Protein AF-A0A533V7C0-F1 (afdb_monomer)

Foldseek 3Di:
DAFDKKKKFFAFPVRDGDFIWIWHTDGDDDVPDDDDIDIDGDPVCRVRGDFIQIDDDDPPDDFDWADPPPPDIWGKDKDASWDKAPFHADPVQQKTKIKTAHRNQAWAKIKMKTFDPAPPQDKWKDKQNHTDPDWPFDDDNTMTITIDTDGHGMIMMMMHRRVVDD

Sequence (166 aa):
MHNISVYASVHNKNGTQIDSIKSNIIPILMPGEVKPFSARPDYAVLKDANYFSCAGFDPNAPPNTLDLGNGKFLTYGLESVAKISNFSYDKSTDSISFIADHYNPLGGIVTFRIPQLNNNQNITIYLDNLGLKDQQITKNGKTIVTNIFIPPNEHTVRISGILNRS

pLDDT: mean 85.62, std 10.67, range [40.22, 97.25]

Radius of gyration: 18.22 Å; Cα contacts (8 Å, |Δi|>4): 351; chains: 1; bounding box: 45×31×50 Å

Secondary structure (DSSP, 8-state):
-EEE--EEEEE-TTS-EEEEEEPPPEEE--TT----------TTTTTT--EEEEE---TTPPPEEEE-STT-EEEEEEE-SEEEEEEEEETTTTEEEEEEEESSTT-EEEEEEEE--STT---EEEETTEEPS----EE-SSEEEEEEEE-SSEEEEEEE-SS---

Mean predicted aligned error: 10.75 Å

Solvent-accessible surface area (backbone atoms only — not comparable to full-atom values): 9838 Å² total; per-residue (Å²): 92,64,65,42,65,54,37,30,40,30,15,27,86,86,64,49,76,77,50,77,31,60,30,58,73,41,64,68,47,59,93,93,61,86,77,91,79,54,65,65,73,60,80,91,49,52,88,52,56,64,48,66,44,74,53,92,83,66,97,80,60,75,78,46,71,43,80,68,55,96,92,39,68,44,61,43,46,80,51,58,64,44,53,73,42,80,74,45,72,42,79,92,68,35,23,40,34,30,36,40,30,30,61,42,81,82,22,44,59,39,38,40,35,36,67,37,89,53,92,82,62,58,70,50,44,22,54,73,83,42,74,60,90,86,60,64,64,45,74,77,80,54,39,37,37,35,51,43,79,39,55,54,54,79,44,43,38,38,36,29,37,70,79,59,78,130

Structure (mmCIF, N/CA/C/O backbone):
data_AF-A0A533V7C0-F1
#
_entry.id   AF-A0A533V7C0-F1
#
loop_
_atom_site.group_PDB
_atom_site.id
_atom_site.type_symbol
_atom_site.label_atom_id
_atom_site.label_alt_id
_atom_site.label_comp_id
_atom_site.label_asym_id
_atom_site.label_entity_id
_atom_site.label_seq_id
_atom_site.pdbx_PDB_ins_code
_atom_site.Cartn_x
_atom_site.Cartn_y
_atom_site.Cartn_z
_atom_site.occupancy
_atom_site.B_iso_or_equiv
_atom_site.auth_seq_id
_atom_site.auth_comp_id
_atom_site.auth_asym_id
_atom_site.auth_atom_id
_atom_site.pdbx_PDB_model_num
ATOM 1 N N . MET A 1 1 ? -12.676 8.165 -19.358 1.00 72.94 1 MET A N 1
ATOM 2 C CA . MET A 1 1 ? -11.527 9.096 -19.244 1.00 72.94 1 MET A CA 1
ATOM 3 C C . MET A 1 1 ? -10.936 9.324 -20.632 1.00 72.94 1 MET A C 1
ATOM 5 O O . MET A 1 1 ? -11.045 8.421 -21.455 1.00 72.94 1 MET A O 1
ATOM 9 N N . HIS A 1 2 ? -10.361 10.499 -20.904 1.00 81.38 2 HIS A N 1
ATOM 10 C CA . HIS A 1 2 ? -9.828 10.864 -22.226 1.00 81.38 2 HIS A CA 1
ATOM 11 C C . HIS A 1 2 ? -8.345 11.236 -22.141 1.00 81.38 2 HIS A C 1
ATOM 13 O O . HIS A 1 2 ? -7.915 11.760 -21.117 1.00 81.38 2 HIS A O 1
ATOM 19 N N . ASN A 1 3 ? -7.594 10.996 -23.220 1.00 83.00 3 ASN A N 1
ATOM 20 C CA . ASN A 1 3 ? -6.186 11.381 -23.391 1.00 83.00 3 ASN A CA 1
ATOM 21 C C . ASN A 1 3 ? -5.277 10.990 -22.215 1.00 83.00 3 ASN A C 1
ATOM 23 O O . ASN A 1 3 ? -4.492 11.786 -21.703 1.00 83.00 3 ASN A O 1
ATOM 27 N N . ILE A 1 4 ? -5.393 9.740 -21.784 1.00 81.31 4 ILE A N 1
ATOM 28 C CA . ILE A 1 4 ? -4.663 9.207 -20.637 1.00 81.31 4 ILE A CA 1
ATOM 29 C C . ILE A 1 4 ? -3.233 8.901 -21.069 1.00 81.31 4 ILE A C 1
ATOM 31 O O . ILE A 1 4 ? -2.992 8.407 -22.167 1.00 81.31 4 ILE A O 1
ATOM 35 N N . SER A 1 5 ? -2.269 9.182 -20.205 1.00 82.81 5 SER A N 1
ATOM 36 C CA . SER A 1 5 ? -0.898 8.697 -20.350 1.00 82.81 5 SER A CA 1
ATOM 37 C C . SER A 1 5 ? -0.501 7.990 -19.068 1.00 82.81 5 SER A C 1
ATOM 39 O O . SER A 1 5 ? -0.855 8.441 -17.980 1.00 82.81 5 SER A O 1
ATOM 41 N N . VAL A 1 6 ? 0.232 6.895 -19.203 1.00 82.00 6 VAL A N 1
ATOM 42 C CA . VAL A 1 6 ? 0.848 6.196 -18.081 1.00 82.00 6 VAL A CA 1
ATOM 43 C C . VAL A 1 6 ? 2.260 6.733 -17.925 1.00 82.00 6 VAL A C 1
ATOM 45 O O . VAL A 1 6 ? 2.999 6.832 -18.905 1.00 82.00 6 VAL A O 1
ATOM 48 N N . TYR A 1 7 ? 2.624 7.086 -16.700 1.00 82.56 7 TYR A N 1
ATOM 49 C CA . TYR A 1 7 ? 3.984 7.466 -16.350 1.00 82.56 7 TYR A CA 1
ATOM 50 C C . TYR A 1 7 ? 4.621 6.334 -15.558 1.00 82.56 7 TYR A C 1
ATOM 52 O O . TYR A 1 7 ? 3.949 5.669 -14.762 1.00 82.56 7 TYR A O 1
ATOM 60 N N . ALA A 1 8 ? 5.909 6.113 -15.792 1.00 83.62 8 ALA A N 1
ATOM 61 C CA . ALA A 1 8 ? 6.674 5.146 -15.031 1.00 83.62 8 ALA A CA 1
ATOM 62 C C . ALA A 1 8 ? 8.096 5.633 -14.768 1.00 83.62 8 ALA A C 1
ATOM 64 O O . ALA A 1 8 ? 8.704 6.279 -15.624 1.00 83.62 8 ALA A O 1
ATOM 65 N N . SER A 1 9 ? 8.640 5.276 -13.611 1.00 86.88 9 SER A N 1
ATOM 66 C CA . SER A 1 9 ? 10.068 5.420 -13.338 1.00 86.88 9 SER A CA 1
ATOM 67 C C . SER A 1 9 ? 10.790 4.134 -13.726 1.00 86.88 9 SER A C 1
ATOM 69 O O . SER A 1 9 ? 10.302 3.030 -13.473 1.00 86.88 9 SER A O 1
ATOM 71 N N . VAL A 1 10 ? 11.951 4.267 -14.361 1.00 88.88 10 VAL A N 1
ATOM 72 C CA . VAL A 1 10 ? 12.795 3.135 -14.766 1.00 88.88 10 VAL A CA 1
ATOM 73 C C . VAL A 1 10 ? 13.899 2.981 -13.738 1.00 88.88 10 VAL A C 1
ATOM 75 O O . VAL A 1 10 ? 14.570 3.959 -13.409 1.00 88.88 10 VAL A O 1
ATOM 78 N N . HIS A 1 11 ? 14.108 1.766 -13.246 1.00 88.12 11 HIS A N 1
ATOM 79 C CA . HIS A 1 11 ? 15.078 1.484 -12.196 1.00 88.12 11 HIS A CA 1
ATOM 80 C C . HIS A 1 11 ? 16.123 0.473 -12.652 1.00 88.12 11 HIS A C 1
ATOM 82 O O . HIS A 1 11 ? 15.806 -0.469 -13.381 1.00 88.12 11 HIS A O 1
ATOM 88 N N . ASN A 1 12 ? 17.359 0.638 -12.182 1.00 90.00 12 ASN A N 1
ATOM 89 C CA . ASN A 1 12 ? 18.419 -0.347 -12.379 1.00 90.00 12 ASN A CA 1
ATOM 90 C C . ASN A 1 12 ? 18.318 -1.524 -11.389 1.00 90.00 12 ASN A C 1
ATOM 92 O O . ASN A 1 12 ? 17.433 -1.575 -10.533 1.00 90.00 12 ASN A O 1
ATOM 96 N N . LYS A 1 13 ? 19.248 -2.483 -11.485 1.00 86.81 13 LYS A N 1
ATOM 97 C CA . LYS A 1 13 ? 19.305 -3.671 -10.606 1.00 86.81 13 LYS A CA 1
ATOM 98 C C . LYS A 1 13 ? 19.442 -3.347 -9.115 1.00 86.81 13 LYS A C 1
ATOM 100 O O . LYS A 1 13 ? 19.020 -4.144 -8.287 1.00 86.81 13 LYS A O 1
ATOM 105 N N . ASN A 1 14 ? 19.992 -2.180 -8.783 1.00 85.19 14 ASN A N 1
ATOM 106 C CA . ASN A 1 14 ? 20.151 -1.712 -7.406 1.00 85.19 14 ASN A CA 1
ATOM 107 C C . ASN A 1 14 ? 18.924 -0.921 -6.914 1.00 85.19 14 ASN A C 1
ATOM 109 O O . ASN A 1 14 ? 18.929 -0.410 -5.799 1.00 85.19 14 ASN A O 1
ATOM 113 N N . GLY A 1 15 ? 17.885 -0.777 -7.744 1.00 72.56 15 GLY A N 1
ATOM 114 C CA . GLY A 1 15 ? 16.680 -0.012 -7.429 1.00 72.56 15 GLY A CA 1
ATOM 115 C C . GLY A 1 15 ? 16.804 1.499 -7.634 1.00 72.56 15 GLY A C 1
ATOM 116 O O . GLY A 1 15 ? 15.820 2.213 -7.440 1.00 72.56 15 GLY A O 1
ATOM 117 N N . THR A 1 16 ? 17.960 2.010 -8.066 1.00 84.44 16 THR A N 1
ATOM 118 C CA . THR A 1 16 ? 18.135 3.434 -8.378 1.00 84.44 16 THR A CA 1
ATOM 119 C C . THR A 1 16 ? 17.317 3.798 -9.609 1.00 84.44 16 THR A C 1
ATOM 121 O O . THR A 1 16 ? 17.403 3.107 -10.624 1.00 84.44 16 THR A O 1
ATOM 124 N N . GLN A 1 17 ? 16.553 4.888 -9.532 1.00 85.56 17 GLN A N 1
ATOM 125 C CA . GLN A 1 17 ? 15.872 5.437 -10.698 1.00 85.56 17 GLN A CA 1
ATOM 126 C C . GLN A 1 17 ? 16.902 6.000 -11.687 1.00 85.56 17 GLN A C 1
ATOM 128 O O . GLN A 1 17 ? 17.728 6.830 -11.316 1.00 85.56 17 GLN A O 1
ATOM 133 N N . ILE A 1 18 ? 16.845 5.539 -12.934 1.00 91.19 18 ILE A N 1
ATOM 134 C CA . ILE A 1 18 ? 17.765 5.915 -14.017 1.00 91.19 18 ILE A CA 1
ATOM 135 C C . ILE A 1 18 ? 17.070 6.664 -15.158 1.00 91.19 18 ILE A C 1
ATOM 137 O O . ILE A 1 18 ? 17.754 7.272 -15.973 1.00 91.19 18 ILE A O 1
ATOM 141 N N . ASP A 1 19 ? 15.735 6.627 -15.221 1.00 90.06 19 ASP A N 1
ATOM 142 C CA . ASP A 1 19 ? 14.941 7.339 -16.230 1.00 90.06 19 ASP A CA 1
ATOM 143 C C . ASP A 1 19 ? 13.483 7.537 -15.763 1.00 90.06 19 ASP A C 1
ATOM 145 O O . ASP A 1 19 ? 13.045 6.959 -14.760 1.00 90.06 19 ASP A O 1
ATOM 149 N N . SER A 1 20 ? 12.731 8.373 -16.481 1.00 88.69 20 SER A N 1
ATOM 150 C CA . SER A 1 20 ? 11.289 8.594 -16.324 1.00 88.69 20 SER A CA 1
ATOM 151 C C . SER A 1 20 ? 10.618 8.586 -17.691 1.00 88.69 20 SER A C 1
ATOM 153 O O . 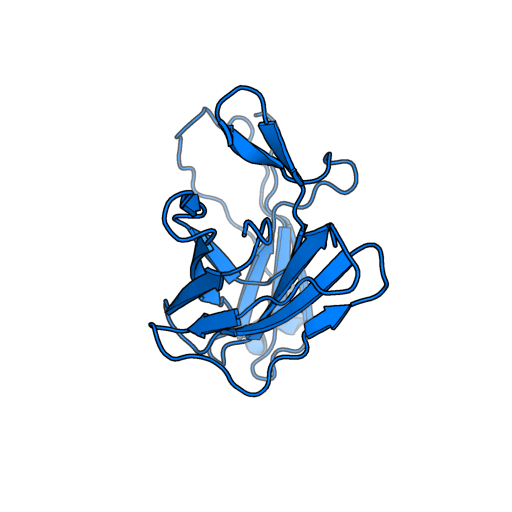SER A 1 20 ? 10.946 9.393 -18.557 1.00 88.69 20 SER A O 1
ATOM 155 N N . ILE A 1 21 ? 9.636 7.711 -17.880 1.00 88.00 21 ILE A N 1
ATOM 156 C CA . ILE A 1 21 ? 9.008 7.488 -19.182 1.00 88.00 21 ILE A CA 1
ATOM 157 C C . ILE A 1 21 ? 7.525 7.817 -19.153 1.00 88.00 21 ILE A C 1
ATOM 159 O O . ILE A 1 21 ? 6.838 7.676 -18.140 1.00 88.00 21 ILE A O 1
ATOM 163 N N . LYS A 1 22 ? 7.025 8.213 -20.319 1.00 88.00 22 LYS A N 1
ATOM 164 C CA . LYS A 1 22 ? 5.612 8.458 -20.582 1.00 88.00 22 LYS A CA 1
ATOM 165 C C . LYS A 1 22 ? 5.152 7.532 -21.701 1.00 88.00 22 LYS A C 1
ATOM 167 O O . LYS A 1 22 ? 5.853 7.373 -22.700 1.00 88.00 22 LYS A O 1
ATOM 172 N N . SER A 1 23 ? 3.980 6.927 -21.542 1.00 89.00 23 SER A N 1
ATOM 173 C CA . SER A 1 23 ? 3.392 6.088 -22.580 1.00 89.00 23 SER A CA 1
ATOM 174 C C . SER A 1 23 ? 2.897 6.895 -23.778 1.00 89.00 23 SER A C 1
ATOM 176 O O . SER A 1 23 ? 2.694 8.110 -23.704 1.00 89.00 23 SER A O 1
ATOM 178 N N . ASN A 1 24 ? 2.581 6.198 -24.870 1.00 88.50 24 ASN A N 1
ATOM 179 C CA . ASN A 1 24 ? 1.676 6.750 -25.873 1.00 88.50 24 ASN A CA 1
ATOM 180 C C . ASN A 1 24 ? 0.321 7.130 -25.238 1.00 88.50 24 ASN A C 1
ATOM 182 O O . ASN A 1 24 ? -0.098 6.547 -24.234 1.00 88.50 24 ASN A O 1
ATOM 186 N N . ILE A 1 25 ? -0.366 8.105 -25.836 1.00 87.81 25 ILE A N 1
ATOM 187 C CA . ILE A 1 25 ? -1.673 8.566 -25.357 1.00 87.81 25 ILE A CA 1
ATOM 188 C C . ILE A 1 25 ? -2.725 7.483 -25.629 1.00 87.81 25 ILE A C 1
ATOM 190 O O . ILE A 1 25 ? -2.839 6.987 -26.751 1.00 87.81 25 ILE A O 1
ATOM 194 N N . ILE A 1 26 ? -3.513 7.147 -24.608 1.00 87.94 26 ILE A N 1
ATOM 195 C CA . ILE A 1 26 ? -4.736 6.351 -24.713 1.00 87.94 26 ILE A CA 1
ATOM 196 C C . ILE A 1 26 ? -5.899 7.344 -24.872 1.00 87.94 26 ILE A C 1
ATOM 198 O O . ILE A 1 26 ? -6.258 8.023 -23.904 1.00 87.94 26 ILE A O 1
ATOM 202 N N . PRO A 1 27 ? -6.494 7.477 -26.071 1.00 84.94 27 PRO A N 1
ATOM 203 C CA . PRO A 1 27 ? -7.427 8.566 -26.359 1.00 84.94 27 PRO A CA 1
ATOM 204 C C . PRO A 1 27 ? -8.720 8.473 -25.544 1.00 84.94 27 PRO A C 1
ATOM 206 O O . PRO A 1 27 ? -9.224 9.495 -25.088 1.00 84.94 27 PRO A O 1
ATOM 209 N N . ILE A 1 28 ? -9.239 7.260 -25.325 1.00 88.69 28 ILE A N 1
ATOM 210 C CA . ILE A 1 28 ? -10.453 6.993 -24.541 1.00 88.69 28 ILE A CA 1
ATOM 211 C C . ILE A 1 28 ? -10.256 5.696 -23.753 1.00 88.69 28 ILE A C 1
ATOM 213 O O . ILE A 1 28 ? -9.815 4.699 -24.330 1.00 88.69 28 ILE A O 1
ATOM 217 N N . LEU A 1 29 ? -10.628 5.703 -22.472 1.00 84.75 29 LEU A N 1
ATOM 218 C CA . LEU A 1 29 ? -10.757 4.514 -21.623 1.00 84.75 29 LEU A CA 1
ATOM 219 C C . LEU A 1 29 ? -12.119 4.528 -20.920 1.00 84.75 29 LEU A C 1
ATOM 221 O O . LEU A 1 29 ? -12.432 5.474 -20.180 1.00 84.75 29 LEU A O 1
ATOM 225 N N . MET A 1 30 ? -12.932 3.508 -21.183 1.00 83.75 30 MET A N 1
ATOM 226 C CA . MET A 1 30 ? -14.237 3.306 -20.558 1.00 83.75 30 MET A CA 1
ATOM 227 C C . MET A 1 30 ? -14.096 2.648 -19.173 1.00 83.75 30 MET A C 1
ATOM 229 O O . MET A 1 30 ? -13.098 1.975 -18.909 1.00 83.75 30 MET A O 1
ATOM 233 N N . PRO A 1 31 ? -15.073 2.822 -18.262 1.00 73.38 31 PRO A N 1
ATOM 234 C CA . PRO A 1 31 ? -15.069 2.120 -16.980 1.00 73.38 31 PRO A CA 1
ATOM 235 C C . PRO A 1 31 ? -14.969 0.597 -17.165 1.00 73.38 31 PRO A C 1
ATOM 237 O O . PRO A 1 31 ? -15.746 0.014 -17.915 1.00 73.38 31 PRO A O 1
ATOM 240 N N . GLY A 1 32 ? -14.005 -0.036 -16.489 1.00 79.38 32 GLY A N 1
ATOM 241 C CA . GLY A 1 32 ? -13.752 -1.483 -16.566 1.00 79.38 32 GLY A CA 1
ATOM 242 C C . GLY A 1 32 ? -12.998 -1.957 -17.817 1.00 79.38 32 GLY A C 1
ATOM 243 O O . GLY A 1 32 ? -12.664 -3.135 -17.914 1.00 79.38 32 GLY A O 1
ATOM 244 N N . GLU A 1 33 ? -12.704 -1.066 -18.764 1.00 83.12 33 GLU A N 1
ATOM 245 C CA . GLU A 1 33 ? -11.982 -1.402 -19.990 1.00 83.12 33 GLU A CA 1
ATOM 246 C C . GLU A 1 33 ? -10.473 -1.537 -19.728 1.00 83.12 33 GLU A C 1
ATOM 248 O O . GLU A 1 33 ? -9.867 -0.694 -19.066 1.00 83.12 33 GLU A O 1
ATOM 253 N N . VAL A 1 34 ? -9.850 -2.579 -20.285 1.00 85.44 34 VAL A N 1
ATOM 254 C CA . VAL A 1 34 ? -8.395 -2.791 -20.249 1.00 85.44 34 VAL A CA 1
ATOM 255 C C . VAL A 1 34 ? -7.829 -2.518 -21.641 1.00 85.44 34 VAL A C 1
ATOM 257 O O . VAL A 1 34 ? -8.250 -3.149 -22.610 1.00 85.44 34 VAL A O 1
ATOM 260 N N . LYS A 1 35 ? -6.865 -1.593 -21.754 1.00 84.88 35 LYS A N 1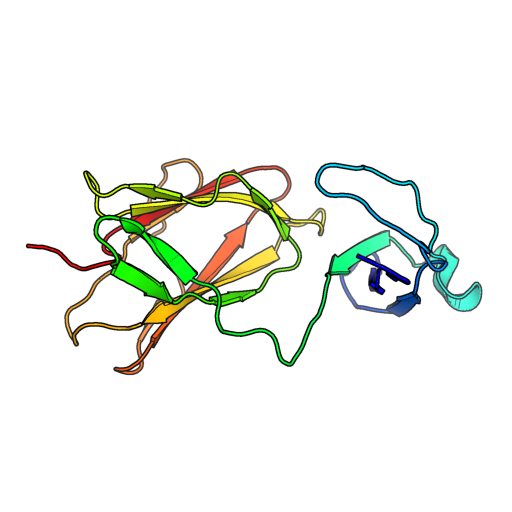
ATOM 261 C CA . LYS A 1 35 ? -6.183 -1.277 -23.021 1.00 84.88 35 LYS A CA 1
ATOM 262 C C . LYS A 1 35 ? -4.672 -1.468 -22.929 1.00 84.88 35 LYS A C 1
ATOM 264 O O . LYS A 1 35 ? -4.082 -1.076 -21.921 1.00 84.88 35 LYS A O 1
ATOM 269 N N . PRO A 1 36 ? -4.032 -2.006 -23.984 1.00 88.06 36 PRO A N 1
ATOM 270 C CA . PRO A 1 36 ? -2.581 -2.037 -24.062 1.00 88.06 36 PRO A CA 1
ATOM 271 C C . PRO A 1 36 ? -2.024 -0.621 -24.250 1.00 88.06 36 PRO A C 1
ATOM 273 O O . PRO A 1 36 ? -2.621 0.224 -24.920 1.00 88.06 36 PRO A O 1
ATOM 276 N N . PHE A 1 37 ? -0.845 -0.383 -23.689 1.00 88.81 37 PHE A N 1
ATOM 277 C CA . PHE A 1 37 ? -0.053 0.823 -23.902 1.00 88.81 37 PHE A CA 1
ATOM 278 C C . PHE A 1 37 ? 1.426 0.449 -23.975 1.00 88.81 37 PHE A C 1
ATOM 280 O O . PHE A 1 37 ? 1.826 -0.644 -23.576 1.00 88.81 37 PHE A O 1
ATOM 287 N N . SER A 1 38 ? 2.241 1.361 -24.492 1.00 88.81 38 SER A N 1
ATOM 288 C CA . SER A 1 38 ? 3.686 1.193 -24.593 1.00 88.81 38 SER A CA 1
ATOM 289 C C . SER A 1 38 ? 4.392 2.424 -24.047 1.00 88.81 38 SER A C 1
ATOM 291 O O . SER A 1 38 ? 3.964 3.552 -24.287 1.00 88.81 38 SER A O 1
ATOM 293 N N . ALA A 1 39 ? 5.470 2.197 -23.307 1.00 87.62 39 ALA A N 1
ATOM 294 C CA . ALA A 1 39 ? 6.396 3.216 -22.842 1.00 87.62 39 ALA A CA 1
ATOM 295 C C . ALA A 1 39 ? 7.810 2.635 -22.957 1.00 87.62 39 ALA A C 1
ATOM 297 O O . ALA A 1 39 ? 7.996 1.430 -22.771 1.00 87.62 39 ALA A O 1
ATOM 298 N N . ARG A 1 40 ? 8.796 3.463 -23.307 1.00 89.62 40 ARG A N 1
ATOM 299 C CA . ARG A 1 40 ? 10.163 3.007 -23.578 1.00 89.62 40 ARG A CA 1
ATOM 300 C C . ARG A 1 40 ? 11.180 3.925 -22.890 1.00 89.62 40 ARG A C 1
ATOM 302 O O . ARG A 1 40 ? 11.034 5.134 -23.052 1.00 89.62 40 ARG A O 1
ATOM 309 N N . PRO A 1 41 ? 12.187 3.378 -22.180 1.00 90.19 41 PRO A N 1
ATOM 310 C CA . PRO A 1 41 ? 13.330 4.151 -21.693 1.00 90.19 41 PRO A CA 1
ATOM 311 C C . PRO A 1 41 ? 14.159 4.758 -22.819 1.00 90.19 41 PRO A C 1
ATOM 313 O O . PRO A 1 41 ? 14.128 4.268 -23.956 1.00 90.19 41 PRO A O 1
ATOM 316 N N . ASP A 1 42 ? 14.982 5.742 -22.472 1.00 90.88 42 ASP A N 1
ATOM 317 C CA . ASP A 1 42 ? 16.075 6.182 -23.333 1.00 90.88 42 ASP A CA 1
ATOM 318 C C . ASP A 1 42 ? 16.986 4.991 -23.709 1.00 90.88 42 ASP A C 1
ATOM 320 O O . ASP A 1 42 ? 17.291 4.105 -22.902 1.00 90.88 42 ASP A O 1
ATOM 324 N N . TYR A 1 43 ? 17.434 4.957 -24.964 1.00 92.38 43 TYR A N 1
ATOM 325 C CA . TYR A 1 43 ? 18.349 3.930 -25.461 1.00 92.38 43 TYR A CA 1
ATOM 326 C C . TYR A 1 43 ? 19.664 3.872 -24.677 1.00 92.38 43 TYR A C 1
ATOM 328 O O . TYR A 1 43 ? 20.248 2.791 -24.567 1.00 92.38 43 TYR A O 1
ATOM 336 N N . ALA A 1 44 ? 20.116 5.001 -24.127 1.00 93.19 44 ALA A N 1
ATOM 337 C CA . ALA A 1 44 ? 21.343 5.101 -23.349 1.00 93.19 44 ALA A CA 1
ATOM 338 C C . ALA A 1 44 ? 21.297 4.270 -22.057 1.00 93.19 44 ALA A C 1
ATOM 340 O O . ALA A 1 44 ? 22.320 3.719 -21.661 1.00 93.19 44 ALA A O 1
ATOM 341 N N . VAL A 1 45 ? 20.119 4.130 -21.438 1.00 90.62 45 VAL A N 1
ATOM 342 C CA . VAL A 1 45 ? 19.939 3.421 -20.156 1.00 90.62 45 VAL A CA 1
ATOM 343 C C . VAL A 1 45 ? 19.326 2.029 -20.316 1.00 90.62 45 VAL A C 1
ATOM 345 O O . VAL A 1 45 ? 19.173 1.290 -19.345 1.00 90.62 45 VAL A O 1
ATOM 348 N N . LEU A 1 46 ? 18.966 1.643 -21.545 1.00 88.94 46 LEU A N 1
ATOM 349 C CA . LEU A 1 46 ? 18.183 0.438 -21.829 1.00 88.94 46 LEU A CA 1
ATOM 350 C C . LEU A 1 46 ? 18.848 -0.854 -21.324 1.00 88.94 46 LEU A C 1
ATOM 352 O O . LEU A 1 46 ? 18.157 -1.793 -20.946 1.00 88.94 46 LEU A O 1
ATOM 356 N N . LYS A 1 47 ? 20.187 -0.901 -21.323 1.00 92.06 47 LYS A N 1
ATOM 357 C CA . LYS A 1 47 ? 20.973 -2.057 -20.854 1.00 9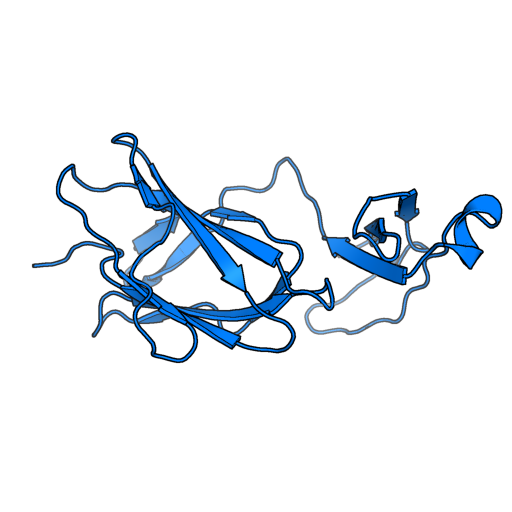2.06 47 LYS A CA 1
ATOM 358 C C . LYS A 1 47 ? 20.980 -2.196 -19.331 1.00 92.06 47 LYS A C 1
ATOM 360 O O . LYS A 1 47 ? 21.186 -3.298 -18.825 1.00 92.06 47 LYS A O 1
ATOM 365 N N . ASP A 1 48 ? 20.755 -1.089 -18.632 1.00 91.38 48 ASP A N 1
ATOM 366 C CA . ASP A 1 48 ? 20.781 -1.010 -17.175 1.00 91.38 48 ASP A CA 1
ATOM 367 C C . ASP A 1 48 ? 19.373 -1.061 -16.570 1.00 91.38 48 ASP A C 1
ATOM 369 O O . ASP A 1 48 ? 19.234 -1.295 -15.369 1.00 91.38 48 ASP A O 1
ATOM 373 N N . ALA A 1 49 ? 18.332 -0.883 -17.390 1.00 89.62 49 ALA A N 1
ATOM 374 C CA . ALA A 1 49 ? 16.936 -0.990 -16.989 1.00 89.62 49 ALA A CA 1
ATOM 375 C C . ALA A 1 49 ? 16.601 -2.409 -16.500 1.00 89.62 49 ALA A C 1
ATOM 377 O O . ALA A 1 49 ? 16.777 -3.394 -17.215 1.00 89.62 49 ALA A O 1
ATOM 378 N N . ASN A 1 50 ? 16.093 -2.501 -15.271 1.00 87.81 50 ASN A N 1
ATOM 379 C CA . ASN A 1 50 ? 15.758 -3.757 -14.604 1.00 87.81 50 ASN A CA 1
ATOM 380 C C . ASN A 1 50 ? 14.259 -3.884 -14.308 1.00 87.81 50 ASN A C 1
ATOM 382 O O . ASN A 1 50 ? 13.683 -4.941 -14.543 1.00 87.81 50 ASN A O 1
ATOM 386 N N . TYR A 1 51 ? 13.614 -2.825 -13.808 1.00 82.69 51 TYR A N 1
ATOM 387 C CA . TYR A 1 51 ? 12.162 -2.812 -13.605 1.00 82.69 51 TYR A CA 1
ATOM 388 C C . TYR A 1 51 ? 11.565 -1.411 -13.777 1.00 82.69 51 TYR A C 1
ATOM 390 O O . TYR A 1 51 ? 12.280 -0.405 -13.767 1.00 82.69 51 TYR A O 1
ATOM 398 N N . PHE A 1 52 ? 10.242 -1.365 -13.935 1.00 83.75 52 PHE A N 1
ATOM 399 C CA . PHE A 1 52 ? 9.453 -0.151 -14.126 1.00 83.75 52 PHE A CA 1
ATOM 400 C C . PHE A 1 52 ? 8.445 -0.016 -12.989 1.00 83.75 52 PHE A C 1
ATOM 402 O O . PHE A 1 52 ? 7.771 -0.986 -12.646 1.00 83.75 52 PHE A O 1
ATOM 409 N N . SER A 1 53 ? 8.315 1.180 -12.427 1.00 72.19 53 SER A N 1
ATOM 410 C CA . SER A 1 53 ? 7.298 1.499 -11.429 1.00 72.19 53 SER A CA 1
ATOM 411 C C . SER A 1 53 ? 6.256 2.436 -12.032 1.00 72.19 53 SER A C 1
ATOM 413 O O . SER A 1 53 ? 6.531 3.601 -12.300 1.00 72.19 53 SER A O 1
ATOM 415 N N . CYS A 1 54 ? 5.057 1.915 -12.302 1.00 66.00 54 CYS A N 1
ATOM 416 C CA . CYS A 1 54 ? 3.963 2.682 -12.900 1.00 66.00 54 CYS A CA 1
ATOM 417 C C . CYS A 1 54 ? 3.084 3.293 -11.804 1.00 66.00 54 CYS A C 1
ATOM 419 O O . CYS A 1 54 ? 2.574 2.565 -10.952 1.00 66.00 54 CYS A O 1
ATOM 421 N N . ALA A 1 55 ? 2.844 4.602 -11.862 1.00 55.75 55 ALA A N 1
ATOM 422 C CA . ALA A 1 55 ? 1.891 5.275 -10.983 1.00 55.75 55 ALA A CA 1
ATOM 423 C C . ALA A 1 55 ? 1.016 6.243 -11.789 1.00 55.75 55 ALA A C 1
ATOM 425 O O . ALA A 1 55 ? 1.512 7.060 -12.565 1.00 55.75 55 ALA A O 1
ATOM 426 N N . GLY A 1 56 ? -0.302 6.166 -11.592 1.00 48.56 56 GLY A N 1
ATOM 427 C CA . GLY A 1 56 ? -1.183 7.285 -11.914 1.00 48.56 56 GLY A CA 1
ATOM 428 C C . GLY A 1 56 ? -0.981 8.359 -10.848 1.00 48.56 56 GLY A C 1
ATOM 429 O O . GLY A 1 56 ? -1.207 8.088 -9.673 1.00 48.56 56 GLY A O 1
ATOM 430 N N . PHE A 1 57 ? -0.519 9.545 -11.239 1.00 41.09 57 PHE A N 1
ATOM 431 C CA . PHE A 1 57 ? -0.244 10.649 -10.320 1.00 41.09 57 PHE A CA 1
ATOM 432 C C . PHE A 1 57 ? -1.140 11.842 -10.662 1.00 41.09 57 PHE A C 1
ATOM 434 O O . PHE A 1 57 ? -1.006 12.426 -11.737 1.00 41.09 57 PHE A O 1
ATOM 441 N N . ASP A 1 58 ? -2.049 12.194 -9.751 1.00 49.75 58 ASP A N 1
ATOM 442 C CA . ASP A 1 58 ? -2.778 13.464 -9.762 1.00 49.75 58 ASP A CA 1
ATOM 443 C C . ASP A 1 58 ? -2.435 14.233 -8.471 1.00 49.75 58 ASP A C 1
ATOM 445 O O . ASP A 1 58 ? -2.885 13.841 -7.391 1.00 49.75 58 ASP A O 1
ATOM 449 N N . PRO A 1 59 ? -1.628 15.309 -8.546 1.00 40.22 59 PRO A N 1
ATOM 450 C CA . PRO A 1 59 ? -1.196 16.072 -7.375 1.00 40.22 59 PRO A CA 1
ATOM 451 C C . PRO A 1 59 ? -2.321 16.883 -6.715 1.00 40.22 59 PRO A C 1
ATOM 453 O O . PRO A 1 59 ? -2.134 17.362 -5.600 1.00 40.22 59 PRO A O 1
ATOM 456 N N . ASN A 1 60 ? -3.468 17.051 -7.382 1.00 49.09 60 ASN A N 1
ATOM 457 C CA . ASN A 1 60 ? -4.619 17.792 -6.860 1.00 49.09 60 ASN A CA 1
ATOM 458 C C . ASN A 1 60 ? -5.757 16.868 -6.409 1.00 49.09 60 ASN A C 1
ATOM 460 O O . ASN A 1 60 ? -6.843 17.352 -6.078 1.00 49.09 60 ASN A O 1
ATOM 464 N N . ALA A 1 61 ? -5.534 15.551 -6.410 1.00 58.38 61 ALA A N 1
ATOM 465 C CA . ALA A 1 61 ? -6.549 14.608 -5.987 1.00 58.38 61 ALA A CA 1
ATOM 466 C C . ALA A 1 61 ? -6.941 14.864 -4.518 1.00 58.38 61 ALA A C 1
ATOM 468 O O . ALA A 1 61 ? -6.069 15.079 -3.667 1.00 58.38 61 ALA A O 1
ATOM 469 N N . PRO A 1 62 ? -8.245 14.838 -4.190 1.00 64.12 62 PRO A N 1
ATOM 470 C CA . PRO A 1 62 ? -8.679 14.884 -2.802 1.00 64.12 62 PRO A CA 1
ATOM 471 C C . PRO A 1 62 ? -8.078 13.701 -2.023 1.00 64.12 62 PRO A C 1
ATOM 473 O O . PRO A 1 62 ? -7.787 12.658 -2.616 1.00 64.12 62 PRO A O 1
ATOM 476 N N . PRO A 1 63 ? -7.898 13.827 -0.694 1.00 70.88 63 PRO A N 1
ATOM 477 C CA . PRO A 1 63 ? -7.393 12.728 0.119 1.00 70.88 63 PRO A CA 1
ATOM 478 C C . PRO A 1 63 ? -8.268 11.487 -0.070 1.00 70.88 63 PRO A C 1
ATOM 480 O O . PRO A 1 63 ? -9.497 11.591 -0.121 1.00 70.88 63 PRO A O 1
ATOM 483 N N . ASN A 1 64 ? -7.638 10.313 -0.157 1.00 83.44 64 ASN A N 1
ATOM 484 C CA . ASN A 1 64 ? -8.381 9.073 -0.336 1.00 83.44 64 ASN A CA 1
ATOM 485 C C . ASN A 1 64 ? -9.327 8.861 0.847 1.00 83.44 64 ASN A C 1
ATOM 487 O O . ASN A 1 64 ? -8.983 9.153 1.997 1.00 83.44 64 ASN A O 1
ATOM 491 N N . THR A 1 65 ? -10.519 8.345 0.560 1.00 86.81 65 THR A N 1
ATOM 492 C CA . THR A 1 65 ? -11.525 8.041 1.576 1.00 86.81 65 THR A CA 1
ATOM 493 C C . THR A 1 65 ? -11.964 6.593 1.474 1.00 86.81 65 THR A C 1
ATOM 495 O O . THR A 1 65 ? -12.097 6.041 0.385 1.00 86.81 65 THR A O 1
ATOM 498 N N . LEU A 1 66 ? -12.158 5.970 2.631 1.00 88.25 66 LEU A N 1
ATOM 499 C CA . LEU A 1 66 ? -12.681 4.621 2.772 1.00 88.25 66 LEU A CA 1
ATOM 500 C C . LEU A 1 66 ? -14.056 4.701 3.427 1.00 88.25 66 LEU A C 1
ATOM 502 O O . LEU A 1 66 ? -14.192 5.301 4.495 1.00 88.25 66 LEU A O 1
ATOM 506 N N . ASP A 1 67 ? -15.068 4.114 2.793 1.00 85.75 67 ASP A N 1
ATOM 507 C CA . ASP A 1 67 ? -16.425 4.093 3.334 1.00 85.75 67 ASP A CA 1
ATOM 508 C C . ASP A 1 67 ? -16.490 3.222 4.599 1.00 85.75 67 ASP A C 1
ATOM 510 O O . ASP A 1 67 ? -16.109 2.051 4.603 1.00 85.75 67 ASP A O 1
ATOM 514 N N . LEU A 1 68 ? -16.984 3.805 5.690 1.00 85.00 68 LEU A N 1
ATOM 515 C CA . LEU A 1 68 ? -17.242 3.124 6.957 1.00 85.00 68 LEU A CA 1
ATOM 516 C C . LEU A 1 68 ? -18.737 2.803 7.121 1.00 85.00 68 LEU A C 1
ATOM 518 O O . LEU A 1 68 ? -19.161 2.363 8.191 1.00 85.00 68 LEU A O 1
ATOM 522 N N . GLY A 1 69 ? -19.560 3.021 6.097 1.00 79.62 69 GLY A N 1
ATOM 523 C CA . GLY A 1 69 ? -21.014 2.918 6.111 1.00 79.62 69 GLY A CA 1
ATOM 524 C C . GLY A 1 69 ? -21.698 3.994 6.962 1.00 79.62 69 GLY A C 1
ATOM 525 O O . GLY A 1 69 ? -21.070 4.721 7.734 1.00 79.62 69 GLY A O 1
ATOM 526 N N . ASN A 1 70 ? -23.027 4.079 6.852 1.00 82.31 70 ASN A N 1
ATOM 527 C CA . ASN A 1 70 ? -23.859 5.073 7.550 1.00 82.31 70 ASN A CA 1
ATOM 528 C C . ASN A 1 70 ? -23.398 6.526 7.305 1.00 82.31 70 ASN A C 1
ATOM 530 O O . ASN A 1 70 ? -23.433 7.353 8.216 1.00 82.31 70 ASN A O 1
ATOM 534 N N . GLY A 1 71 ? -22.908 6.817 6.094 1.00 79.94 71 GLY A N 1
ATOM 535 C CA . GLY A 1 71 ? -22.415 8.142 5.704 1.00 79.94 71 GLY A CA 1
ATOM 536 C C . GLY A 1 71 ? -21.094 8.559 6.360 1.00 79.94 71 GLY A C 1
ATOM 537 O O . GLY A 1 71 ? -20.706 9.719 6.249 1.00 79.94 71 GLY A O 1
ATOM 538 N N . LYS A 1 72 ? -20.405 7.649 7.060 1.00 84.94 72 LYS A N 1
ATOM 539 C CA . LYS A 1 72 ? -19.092 7.907 7.662 1.00 84.94 72 LYS A CA 1
ATOM 540 C C . LYS A 1 72 ? -17.988 7.418 6.738 1.00 84.94 72 LYS A C 1
ATOM 542 O O . LYS A 1 72 ? -18.122 6.376 6.112 1.00 84.94 72 LYS A O 1
ATOM 547 N N . PHE A 1 73 ? -16.868 8.126 6.730 1.00 87.75 73 PHE A N 1
ATOM 548 C CA . PHE A 1 73 ? -15.685 7.748 5.969 1.00 87.75 73 PHE A CA 1
ATOM 549 C C . PHE A 1 73 ? -14.418 7.942 6.803 1.00 87.75 73 PHE A C 1
ATOM 551 O O . PHE A 1 73 ? -14.396 8.723 7.755 1.00 87.75 73 PHE A O 1
ATOM 558 N N . LEU A 1 74 ? -13.364 7.226 6.429 1.00 88.12 74 LEU A N 1
ATOM 559 C CA . LEU A 1 74 ? -12.015 7.395 6.948 1.00 88.12 74 LEU A CA 1
ATOM 560 C C . LEU A 1 74 ? -11.138 7.984 5.850 1.00 88.12 74 LEU A C 1
ATOM 562 O O . LEU A 1 74 ? -11.022 7.394 4.779 1.00 88.12 74 LEU A O 1
ATOM 566 N N . THR A 1 75 ? -10.494 9.116 6.115 1.00 89.25 75 THR A N 1
ATOM 567 C CA . THR A 1 75 ? -9.426 9.600 5.239 1.00 89.25 75 THR A CA 1
ATOM 568 C C . THR A 1 75 ? -8.170 8.764 5.441 1.00 89.25 75 THR A C 1
ATOM 570 O O . THR A 1 75 ? -7.826 8.405 6.567 1.00 89.25 75 THR A O 1
ATOM 573 N N . TYR A 1 76 ? -7.468 8.456 4.357 1.00 90.94 76 TYR A N 1
ATOM 574 C CA . TYR A 1 76 ? -6.208 7.730 4.427 1.00 90.94 76 TYR A CA 1
ATOM 575 C C . TYR A 1 76 ? -5.225 8.188 3.351 1.00 90.94 76 TYR A C 1
ATOM 577 O O . TYR A 1 76 ? -5.596 8.726 2.308 1.00 90.94 76 TYR A O 1
ATOM 585 N N . GLY A 1 77 ? -3.944 7.960 3.617 1.00 89.00 77 GLY A N 1
ATOM 586 C CA . GLY A 1 77 ? -2.866 8.098 2.648 1.00 89.00 77 GLY A CA 1
ATOM 587 C C . GLY A 1 77 ? -2.194 6.751 2.438 1.00 89.00 77 GLY A C 1
ATOM 588 O O . GLY A 1 77 ? -1.906 6.049 3.404 1.00 89.00 77 GLY A O 1
ATOM 589 N N . LEU A 1 78 ? -1.932 6.404 1.184 1.00 88.19 78 LEU A N 1
ATOM 590 C CA . LEU A 1 78 ? -1.177 5.215 0.817 1.00 88.19 78 LEU A CA 1
ATOM 591 C C . LEU A 1 78 ? -0.153 5.618 -0.238 1.00 88.19 78 LEU A C 1
ATOM 593 O O . LEU A 1 78 ? -0.514 6.175 -1.271 1.00 88.19 78 LEU A O 1
ATOM 597 N N . GLU A 1 79 ? 1.114 5.373 0.051 1.00 87.19 79 GLU A N 1
ATOM 598 C CA . GLU A 1 79 ? 2.234 5.731 -0.809 1.00 87.19 79 GLU A CA 1
ATOM 599 C C . GLU A 1 79 ? 3.129 4.506 -0.953 1.00 87.19 79 GLU A C 1
ATOM 601 O O . GLU A 1 79 ? 3.692 4.015 0.027 1.00 87.19 79 GLU A O 1
ATOM 606 N N . SER A 1 80 ? 3.210 3.970 -2.168 1.00 81.75 80 SER A N 1
ATOM 607 C CA . SER A 1 80 ? 4.066 2.829 -2.465 1.00 81.75 80 SER A CA 1
ATOM 608 C C . SER A 1 80 ? 4.274 2.646 -3.962 1.00 81.75 80 SER A C 1
ATOM 610 O O . SER A 1 80 ? 3.452 3.052 -4.781 1.00 81.75 80 SER A O 1
ATOM 612 N N . VAL A 1 81 ? 5.351 1.939 -4.288 1.00 81.00 81 VAL A N 1
ATOM 613 C CA . VAL A 1 81 ? 5.619 1.334 -5.591 1.00 81.00 81 VAL A CA 1
ATOM 614 C C . VAL A 1 81 ? 5.151 -0.131 -5.551 1.00 81.00 81 VAL A C 1
ATOM 616 O O . VAL A 1 81 ? 5.884 -1.068 -5.860 1.00 81.00 81 VAL A O 1
ATOM 619 N N . ALA A 1 82 ? 3.903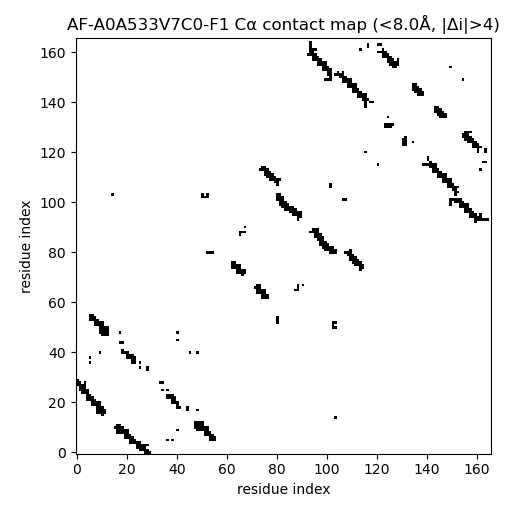 -0.338 -5.137 1.00 83.56 82 ALA A N 1
ATOM 620 C CA . ALA A 1 82 ? 3.274 -1.649 -5.039 1.00 83.56 82 ALA A CA 1
ATOM 621 C C . ALA A 1 82 ? 1.886 -1.629 -5.675 1.00 83.56 82 ALA A C 1
ATOM 623 O O . ALA A 1 82 ? 1.161 -0.633 -5.605 1.00 83.56 82 ALA A O 1
ATOM 624 N N . LYS A 1 83 ? 1.495 -2.754 -6.268 1.00 86.75 83 LYS A N 1
ATOM 625 C CA . LYS A 1 83 ? 0.103 -3.028 -6.602 1.00 86.75 83 LYS A CA 1
ATOM 626 C C . LYS A 1 83 ? -0.650 -3.271 -5.298 1.00 86.75 83 LYS A C 1
ATOM 628 O O . LYS A 1 83 ? -0.280 -4.143 -4.518 1.00 86.75 83 LYS A O 1
ATOM 633 N N . ILE A 1 84 ? -1.723 -2.515 -5.088 1.00 89.00 84 ILE A N 1
ATOM 634 C CA . ILE A 1 84 ? -2.594 -2.644 -3.920 1.00 89.00 84 ILE A CA 1
ATOM 635 C C . ILE A 1 84 ? -3.964 -3.113 -4.394 1.00 89.00 84 ILE A C 1
ATOM 637 O O . ILE A 1 84 ? -4.534 -2.538 -5.321 1.00 89.00 84 ILE A O 1
ATOM 641 N N . SER A 1 85 ? -4.495 -4.163 -3.773 1.00 90.31 85 SER A N 1
ATOM 642 C CA . SER A 1 85 ? -5.810 -4.714 -4.109 1.00 90.31 85 SER A CA 1
ATOM 643 C C . 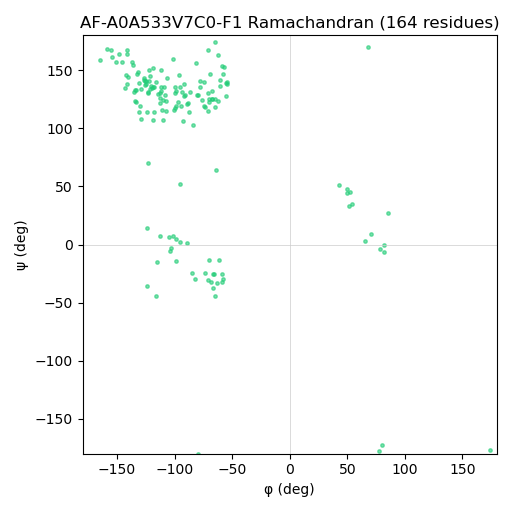SER A 1 85 ? -6.576 -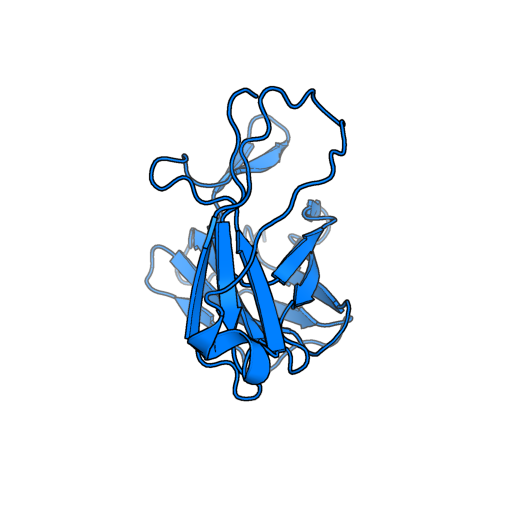5.163 -2.865 1.00 90.31 85 SER A C 1
ATOM 645 O O . SER A 1 85 ? -6.025 -5.196 -1.766 1.00 90.31 85 SER A O 1
ATOM 647 N N . ASN A 1 86 ? -7.875 -5.441 -3.019 1.00 92.25 86 ASN A N 1
ATOM 648 C CA . ASN A 1 86 ? -8.775 -5.875 -1.941 1.00 92.25 86 ASN A CA 1
ATOM 649 C C . ASN A 1 86 ? -8.748 -4.974 -0.689 1.00 92.25 86 ASN A C 1
ATOM 651 O O . ASN A 1 86 ? -8.916 -5.441 0.436 1.00 92.25 86 ASN A O 1
ATOM 655 N N . PHE A 1 87 ? -8.539 -3.671 -0.896 1.00 92.56 87 PHE A N 1
ATOM 656 C CA . PHE A 1 87 ? -8.466 -2.680 0.171 1.00 92.56 87 PHE A CA 1
ATOM 657 C C . PHE A 1 87 ? -9.849 -2.453 0.790 1.00 92.56 87 PHE A C 1
ATOM 659 O O . PHE A 1 87 ? -10.766 -1.975 0.123 1.00 92.56 87 PHE A O 1
ATOM 666 N N . SER A 1 88 ? -10.009 -2.813 2.060 1.00 92.44 88 SER A N 1
ATOM 667 C CA . SER A 1 88 ? -11.302 -2.793 2.750 1.00 92.44 88 SER A CA 1
ATOM 668 C C . SER A 1 88 ? -11.153 -2.550 4.249 1.00 92.44 88 SER A C 1
ATOM 670 O O . SER A 1 88 ? -10.103 -2.816 4.834 1.00 92.44 88 SER A O 1
ATOM 672 N N . TYR A 1 89 ? -12.221 -2.046 4.872 1.00 93.12 89 TYR A N 1
ATOM 673 C CA . TYR A 1 89 ? -12.343 -1.940 6.325 1.00 93.12 89 TYR A CA 1
ATOM 674 C C . TYR A 1 89 ? -13.351 -2.953 6.866 1.00 93.12 89 TYR A C 1
ATOM 676 O O . TYR A 1 89 ? -14.501 -2.992 6.427 1.00 93.12 89 TYR A O 1
ATOM 684 N N . ASP A 1 90 ? -12.926 -3.719 7.864 1.00 92.19 90 ASP A N 1
ATOM 685 C CA . ASP A 1 90 ? -13.758 -4.616 8.650 1.00 92.19 90 ASP A CA 1
ATOM 686 C C . ASP A 1 90 ? -14.107 -3.965 9.995 1.00 92.19 90 ASP A C 1
ATOM 688 O O . ASP A 1 90 ? -13.253 -3.709 10.849 1.00 92.19 90 ASP A O 1
ATOM 692 N N . LYS A 1 91 ? -15.405 -3.716 10.183 1.00 90.06 91 LYS A N 1
ATOM 693 C CA . LYS A 1 91 ? -15.972 -3.141 11.409 1.00 90.06 91 LYS A CA 1
ATOM 694 C C . LYS A 1 91 ? -15.885 -4.082 12.603 1.00 90.06 91 LYS A C 1
ATOM 696 O O . LYS A 1 91 ? -15.814 -3.592 13.725 1.00 90.06 91 LYS A O 1
ATOM 701 N N . SER A 1 92 ? -15.972 -5.391 12.374 1.00 91.12 92 SER A N 1
ATOM 702 C CA . SER A 1 92 ? -16.028 -6.399 13.435 1.00 91.12 92 SER A CA 1
ATOM 703 C C . SER A 1 92 ? -14.689 -6.539 14.155 1.00 91.12 92 SER A C 1
ATOM 705 O O . SER A 1 92 ? -14.659 -6.780 15.357 1.00 91.12 92 SER A O 1
ATOM 707 N N . THR A 1 93 ? -13.590 -6.305 13.438 1.00 91.94 93 THR A N 1
ATOM 708 C CA . THR A 1 93 ? -12.223 -6.406 13.960 1.00 91.94 93 THR A CA 1
ATOM 709 C C . THR A 1 93 ? -11.500 -5.058 14.034 1.00 91.94 93 THR A C 1
ATOM 711 O O . THR A 1 93 ? -10.290 -5.030 14.261 1.00 91.94 93 THR A O 1
ATOM 714 N N . ASP A 1 94 ? -12.199 -3.946 13.779 1.00 93.44 94 ASP A N 1
ATOM 715 C CA . ASP A 1 94 ? -11.636 -2.594 13.633 1.00 93.44 94 ASP A CA 1
ATOM 716 C C . ASP A 1 94 ? -10.337 -2.580 12.805 1.00 93.44 94 ASP A C 1
ATOM 718 O O . ASP A 1 94 ? -9.288 -2.097 13.247 1.00 93.44 94 ASP A O 1
ATOM 722 N N . SER A 1 95 ? -10.387 -3.204 11.623 1.00 94.75 95 SER A N 1
ATOM 723 C CA . SER A 1 95 ? -9.204 -3.491 10.807 1.00 94.75 95 SER A CA 1
ATOM 724 C C . SER A 1 95 ? -9.325 -2.965 9.386 1.00 94.75 95 SER A C 1
ATOM 726 O O . SER A 1 95 ? -10.358 -3.139 8.755 1.00 94.75 95 SER A O 1
ATOM 728 N N . ILE A 1 96 ? -8.242 -2.425 8.835 1.00 95.31 96 ILE A N 1
ATOM 729 C CA . ILE A 1 96 ? -8.068 -2.311 7.383 1.00 95.31 96 ILE A CA 1
ATOM 730 C C . ILE A 1 96 ? -7.270 -3.513 6.902 1.00 95.31 96 ILE A C 1
ATOM 732 O O . ILE A 1 96 ? -6.260 -3.857 7.515 1.00 95.31 96 ILE A O 1
ATOM 736 N N . SER A 1 97 ? -7.702 -4.121 5.802 1.00 95.69 97 SER A N 1
ATOM 737 C CA . SER A 1 97 ? -6.963 -5.185 5.127 1.00 95.69 97 SER A CA 1
ATOM 738 C C . SER A 1 97 ? -6.769 -4.848 3.658 1.00 95.69 97 SER A C 1
ATOM 740 O O . SER A 1 97 ? -7.653 -4.264 3.030 1.00 95.69 97 SER A O 1
ATOM 742 N N . PHE A 1 98 ? -5.614 -5.214 3.118 1.00 95.75 98 PHE A N 1
ATOM 743 C CA . PHE A 1 98 ? -5.322 -5.129 1.695 1.00 95.75 98 PHE A CA 1
ATOM 744 C C . PHE A 1 98 ? -4.260 -6.146 1.302 1.00 95.75 98 PHE A C 1
ATOM 746 O O . PHE A 1 98 ? -3.507 -6.654 2.129 1.00 95.75 98 PHE A O 1
ATOM 753 N N . ILE A 1 99 ? -4.202 -6.415 0.010 1.00 96.62 99 ILE A N 1
ATOM 754 C CA . ILE A 1 99 ? -3.171 -7.215 -0.625 1.00 96.62 99 ILE A CA 1
ATOM 755 C C . ILE A 1 99 ? -2.153 -6.259 -1.243 1.00 96.62 99 ILE A C 1
ATOM 757 O O . ILE A 1 99 ? -2.547 -5.316 -1.936 1.00 96.62 99 ILE A O 1
ATOM 761 N N . ALA A 1 100 ? -0.869 -6.504 -0.997 1.00 94.94 100 ALA A N 1
ATOM 762 C CA . ALA A 1 100 ? 0.238 -5.736 -1.549 1.00 94.94 100 ALA A CA 1
ATOM 763 C C . ALA A 1 100 ? 1.203 -6.644 -2.313 1.00 94.94 100 ALA A C 1
ATOM 765 O O . ALA A 1 100 ? 1.655 -7.652 -1.782 1.00 94.94 100 ALA A O 1
ATOM 766 N N . ASP A 1 101 ? 1.543 -6.249 -3.535 1.00 93.00 101 ASP A N 1
ATOM 767 C CA . ASP A 1 101 ? 2.556 -6.895 -4.373 1.00 93.00 101 ASP A CA 1
ATOM 768 C C . ASP A 1 101 ? 3.521 -5.815 -4.872 1.00 93.00 101 ASP A C 1
ATOM 770 O O . ASP A 1 101 ? 3.143 -4.922 -5.640 1.00 93.00 101 ASP A O 1
ATOM 774 N N . HIS A 1 102 ? 4.740 -5.807 -4.335 1.00 89.69 102 HIS A N 1
ATOM 775 C CA . HIS A 1 102 ? 5.684 -4.720 -4.571 1.00 89.69 102 HIS A CA 1
ATOM 776 C C . HIS A 1 102 ? 6.371 -4.885 -5.933 1.00 89.69 102 HIS A C 1
ATOM 778 O O . HIS A 1 102 ? 6.960 -5.923 -6.219 1.00 89.69 102 HIS A O 1
ATOM 784 N N . TYR A 1 103 ? 6.369 -3.839 -6.771 1.00 80.56 103 TYR A N 1
ATOM 785 C CA . TYR A 1 103 ? 6.920 -3.939 -8.132 1.00 80.56 103 TYR A CA 1
ATOM 786 C C . TYR A 1 103 ? 8.441 -4.152 -8.152 1.00 80.56 103 TYR A C 1
ATOM 788 O O . TYR A 1 103 ? 8.980 -4.689 -9.117 1.00 80.56 103 TYR A O 1
ATOM 796 N N . ASN A 1 104 ? 9.145 -3.721 -7.099 1.00 81.00 104 ASN A N 1
ATOM 797 C CA . ASN A 1 104 ? 10.553 -4.071 -6.899 1.00 81.00 104 ASN A CA 1
ATOM 798 C C . ASN A 1 104 ? 10.680 -5.568 -6.538 1.00 81.00 104 ASN A C 1
ATOM 800 O O . ASN A 1 104 ? 10.160 -5.961 -5.493 1.00 81.00 104 ASN A O 1
ATOM 804 N N . PRO A 1 105 ? 11.443 -6.373 -7.304 1.00 82.38 105 PRO A N 1
ATOM 805 C CA . PRO A 1 105 ? 11.667 -7.794 -7.023 1.00 82.38 105 PRO A CA 1
ATOM 806 C C . PRO A 1 105 ? 12.351 -8.103 -5.686 1.00 82.38 105 PRO A C 1
ATOM 808 O O . PRO A 1 105 ? 12.397 -9.263 -5.295 1.00 82.38 105 PRO A O 1
ATOM 811 N N . LEU A 1 106 ? 12.922 -7.103 -5.008 1.00 87.31 106 LEU A N 1
ATOM 812 C CA . LEU A 1 106 ? 13.487 -7.230 -3.658 1.00 87.31 106 LEU A CA 1
ATOM 813 C C . LEU A 1 106 ? 12.503 -6.819 -2.552 1.00 87.31 106 LEU A C 1
ATOM 815 O O . LEU A 1 106 ? 12.866 -6.826 -1.378 1.00 87.31 106 LEU A O 1
ATOM 819 N N . GLY A 1 107 ? 11.273 -6.457 -2.914 1.00 89.88 107 GLY A N 1
ATOM 820 C CA . GLY A 1 107 ? 10.318 -5.838 -2.009 1.00 89.88 107 GLY A CA 1
ATOM 821 C C . GLY A 1 107 ? 10.567 -4.341 -1.818 1.00 89.88 107 GLY A C 1
ATOM 822 O O . GLY A 1 107 ? 11.396 -3.716 -2.490 1.00 89.88 107 GLY A O 1
ATOM 823 N N . GLY A 1 108 ? 9.829 -3.742 -0.892 1.00 89.81 108 GLY A N 1
ATOM 824 C CA . GLY A 1 108 ? 9.965 -2.327 -0.569 1.00 89.81 108 GLY A CA 1
ATOM 825 C C . GLY A 1 108 ? 8.920 -1.828 0.417 1.00 89.81 108 GLY A C 1
ATOM 826 O O . GLY A 1 108 ? 8.128 -2.596 0.958 1.00 89.81 108 GLY A O 1
ATOM 827 N N . ILE A 1 109 ? 8.958 -0.527 0.700 1.00 91.19 109 ILE A N 1
ATOM 828 C CA . ILE A 1 109 ? 8.111 0.084 1.725 1.00 91.19 109 ILE A CA 1
ATOM 829 C C . ILE A 1 109 ? 6.753 0.486 1.137 1.00 91.19 109 ILE A C 1
ATOM 831 O O . ILE A 1 109 ? 6.658 1.173 0.118 1.00 91.19 109 ILE A O 1
ATOM 835 N N . VAL A 1 110 ? 5.689 0.094 1.832 1.00 91.12 110 VAL A N 1
ATOM 836 C CA . VAL A 1 110 ? 4.365 0.706 1.744 1.00 91.12 110 VAL A CA 1
ATOM 837 C C . VAL A 1 110 ? 4.210 1.646 2.930 1.00 91.12 110 VAL A C 1
ATOM 839 O O . VAL A 1 110 ? 4.211 1.209 4.083 1.00 91.12 110 VAL A O 1
ATOM 842 N N . THR A 1 111 ? 4.050 2.936 2.650 1.00 91.88 111 THR A N 1
ATOM 843 C CA . THR A 1 111 ? 3.758 3.938 3.672 1.00 91.88 111 THR A CA 1
ATOM 844 C C . THR A 1 111 ? 2.255 4.145 3.755 1.00 91.88 111 THR A C 1
ATOM 846 O O . THR A 1 111 ? 1.616 4.572 2.791 1.00 91.88 111 THR A O 1
ATOM 849 N N . PHE A 1 112 ? 1.683 3.878 4.923 1.00 91.88 112 PHE A N 1
ATOM 850 C CA . PHE A 1 112 ? 0.262 4.062 5.189 1.00 91.88 112 PHE A CA 1
ATOM 851 C C . PHE A 1 112 ? 0.038 5.133 6.257 1.00 91.88 112 PHE A C 1
ATOM 853 O O . PHE A 1 112 ? 0.786 5.234 7.230 1.00 91.88 112 PHE A O 1
ATOM 860 N N . ARG A 1 113 ? -0.983 5.970 6.056 1.00 92.75 113 ARG A N 1
ATOM 861 C CA . ARG A 1 113 ? -1.285 7.130 6.900 1.00 92.75 113 ARG A CA 1
ATOM 862 C C . ARG A 1 113 ? -2.768 7.180 7.227 1.00 92.75 113 ARG A C 1
ATOM 864 O O . ARG A 1 113 ? -3.593 7.107 6.320 1.00 92.75 113 ARG A O 1
ATOM 871 N N . ILE A 1 114 ? -3.091 7.387 8.500 1.00 92.38 114 ILE A N 1
ATOM 872 C CA . ILE A 1 114 ? -4.464 7.616 8.975 1.00 92.38 114 ILE A CA 1
ATOM 873 C C . ILE A 1 114 ? -4.506 8.757 9.995 1.00 92.38 114 ILE A C 1
ATOM 875 O O . ILE A 1 114 ? -3.500 9.010 10.666 1.00 92.38 114 ILE A O 1
ATOM 879 N N . PRO A 1 115 ? -5.648 9.446 10.155 1.00 90.31 115 PRO A N 1
ATOM 880 C CA . PRO A 1 115 ? -5.859 10.367 11.259 1.00 90.31 115 PRO A CA 1
ATOM 881 C C . PRO A 1 115 ? -5.619 9.692 12.607 1.00 90.31 115 PRO A C 1
ATOM 883 O O . PRO A 1 115 ? -6.056 8.567 12.843 1.00 90.31 115 PRO A O 1
ATOM 886 N N . GLN A 1 116 ? -4.950 10.408 13.501 1.00 91.00 116 GLN A N 1
ATOM 887 C CA . GLN A 1 116 ? -4.855 10.022 14.898 1.00 91.00 116 GLN A CA 1
ATOM 888 C C . GLN A 1 116 ? -6.056 10.608 15.642 1.00 91.00 116 GLN A C 1
ATOM 890 O O . GLN A 1 116 ? -6.184 11.824 15.754 1.00 91.00 116 GLN A O 1
ATOM 895 N N . LEU A 1 117 ? -6.941 9.750 16.143 1.00 88.25 117 LEU A N 1
ATOM 896 C CA . LEU A 1 117 ? -8.188 10.165 16.791 1.00 88.25 117 LEU A CA 1
ATOM 897 C C . LEU A 1 117 ? -7.984 10.556 18.256 1.00 88.25 117 LEU A C 1
ATOM 899 O O . LEU A 1 117 ? -8.719 11.383 18.789 1.00 88.25 117 LEU A O 1
ATOM 903 N N . ASN A 1 118 ? -6.997 9.952 18.921 1.00 86.06 118 ASN A N 1
ATOM 904 C CA . ASN A 1 118 ? -6.607 10.300 20.281 1.00 86.06 118 ASN A CA 1
ATOM 905 C C . ASN A 1 118 ? -5.141 9.934 20.570 1.00 86.06 118 ASN A C 1
ATOM 907 O O . ASN A 1 118 ? -4.489 9.204 19.819 1.00 86.06 118 ASN A O 1
ATOM 911 N N . ASN A 1 119 ? -4.611 10.441 21.684 1.00 82.94 119 ASN A N 1
ATOM 912 C CA . ASN A 1 119 ? -3.208 10.244 22.066 1.00 82.94 119 ASN A CA 1
ATOM 913 C C . ASN A 1 119 ? -2.860 8.782 22.386 1.00 82.94 119 ASN A C 1
ATOM 915 O O . ASN A 1 119 ? -1.715 8.375 22.198 1.00 82.94 119 ASN A O 1
ATOM 919 N N . ASN A 1 120 ? -3.846 7.985 22.800 1.00 84.88 120 ASN A N 1
ATOM 920 C CA . ASN A 1 120 ? -3.647 6.604 23.241 1.00 84.88 120 ASN A CA 1
ATOM 921 C C . ASN A 1 120 ? -3.964 5.581 22.142 1.00 84.88 120 ASN A C 1
ATOM 923 O O . ASN A 1 120 ? -3.931 4.378 22.393 1.00 84.88 120 ASN A O 1
ATOM 927 N N . GLN A 1 121 ? -4.271 6.038 20.927 1.00 88.94 121 GLN A N 1
ATOM 928 C CA . GLN A 1 121 ? -4.587 5.161 19.813 1.00 88.94 121 GLN A CA 1
ATOM 929 C C . GLN A 1 121 ? -3.370 4.327 19.444 1.00 88.94 121 GLN A C 1
ATOM 931 O O . GLN A 1 121 ? -2.342 4.869 19.037 1.00 88.94 121 GLN A O 1
ATOM 936 N N . ASN A 1 122 ? -3.501 3.009 19.561 1.00 88.69 122 ASN A N 1
ATOM 937 C CA . ASN A 1 122 ? -2.495 2.042 19.155 1.00 88.69 122 ASN A CA 1
ATOM 938 C C . ASN A 1 122 ? -3.013 1.250 17.964 1.00 88.69 122 ASN A C 1
ATOM 940 O O . ASN A 1 122 ? -4.157 0.807 17.963 1.00 88.69 122 ASN A O 1
ATOM 944 N N . ILE A 1 123 ? -2.144 1.068 16.973 1.00 91.94 123 ILE A N 1
ATOM 945 C CA . ILE A 1 123 ? -2.408 0.180 15.849 1.00 91.94 123 ILE A CA 1
ATOM 946 C C . ILE A 1 123 ? -1.470 -1.016 15.919 1.00 91.94 123 ILE A C 1
ATOM 948 O O . ILE A 1 123 ? -0.349 -0.910 16.422 1.00 91.94 123 ILE A O 1
ATOM 952 N N . THR A 1 124 ? -1.927 -2.151 15.410 1.00 92.75 124 THR A N 1
ATOM 953 C CA . THR A 1 124 ? -1.111 -3.359 15.267 1.00 92.75 124 THR A CA 1
ATOM 954 C C . THR A 1 124 ? -1.155 -3.803 13.824 1.00 92.75 124 THR A C 1
ATOM 956 O O . THR A 1 124 ? -2.204 -3.744 13.185 1.00 92.75 124 THR A O 1
ATOM 959 N N . ILE A 1 125 ? -0.003 -4.210 13.304 1.00 93.88 125 ILE A N 1
ATOM 960 C CA . ILE A 1 125 ? 0.159 -4.518 11.891 1.00 93.88 125 ILE A CA 1
ATOM 961 C C . ILE A 1 125 ? 0.548 -5.977 11.760 1.00 93.88 125 ILE A C 1
ATOM 963 O O . ILE A 1 125 ? 1.391 -6.485 12.499 1.00 93.88 125 ILE A O 1
ATOM 967 N N . TYR A 1 126 ? -0.103 -6.638 10.818 1.00 94.50 126 TYR A N 1
ATOM 968 C CA . TYR A 1 126 ? 0.083 -8.034 10.499 1.00 94.50 126 TYR A CA 1
ATOM 969 C C . TYR A 1 126 ? 0.460 -8.140 9.028 1.00 94.50 126 TYR A C 1
ATOM 971 O O . TYR A 1 126 ? -0.223 -7.567 8.177 1.00 94.50 126 TYR A O 1
ATOM 979 N N . LEU A 1 127 ? 1.518 -8.892 8.748 1.00 94.56 127 LEU A N 1
ATOM 980 C CA . LEU A 1 127 ? 1.888 -9.328 7.407 1.00 94.56 127 LEU A CA 1
ATOM 981 C C . LEU A 1 127 ? 1.703 -10.842 7.364 1.00 94.56 127 LEU A C 1
ATOM 983 O O . LEU A 1 127 ? 2.246 -11.545 8.212 1.00 94.56 127 LEU A O 1
ATOM 987 N N . ASP A 1 128 ? 0.865 -11.326 6.453 1.00 95.44 128 ASP A N 1
ATOM 988 C CA . ASP A 1 128 ? 0.479 -12.740 6.342 1.00 95.44 128 ASP A CA 1
ATOM 989 C C . ASP A 1 128 ? 0.030 -13.345 7.681 1.00 95.44 128 ASP A C 1
ATOM 991 O O . ASP A 1 128 ? 0.412 -14.446 8.073 1.00 95.44 128 ASP A O 1
ATOM 995 N N . ASN A 1 129 ? -0.790 -12.585 8.414 1.00 92.88 129 ASN A N 1
ATOM 996 C CA . ASN A 1 129 ? -1.300 -12.906 9.753 1.00 92.88 129 ASN A CA 1
ATOM 997 C C . ASN A 1 129 ? -0.246 -12.973 10.872 1.00 92.88 129 ASN A C 1
ATOM 999 O O . ASN A 1 129 ? -0.605 -13.206 12.028 1.00 92.88 129 ASN A O 1
ATOM 1003 N N . LEU A 1 130 ? 1.024 -12.691 10.581 1.00 92.31 130 LEU A N 1
ATOM 1004 C CA . LEU A 1 130 ? 2.080 -12.579 11.580 1.00 92.31 130 LEU A CA 1
ATOM 1005 C C . LEU A 1 130 ? 2.168 -11.139 12.082 1.00 92.31 130 LEU A C 1
ATOM 1007 O O . LEU A 1 130 ? 2.383 -10.205 11.312 1.00 92.31 130 LEU A O 1
ATOM 1011 N N . GLY A 1 131 ? 1.986 -10.958 13.392 1.00 88.81 131 GLY A N 1
ATOM 1012 C CA . GLY A 1 131 ? 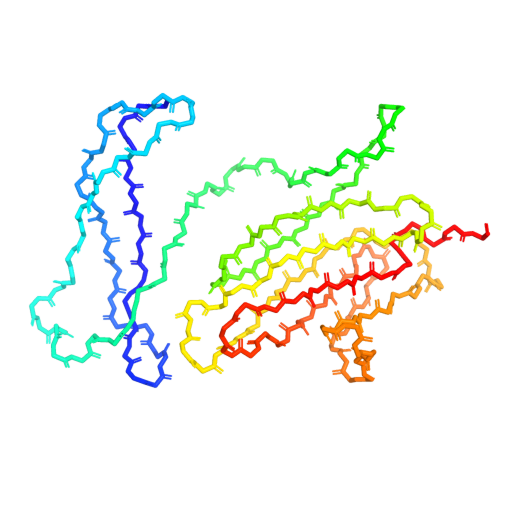2.105 -9.650 14.032 1.00 88.81 131 GLY A CA 1
ATOM 1013 C C . GLY A 1 131 ? 3.536 -9.127 13.941 1.00 88.81 131 GLY A C 1
ATOM 1014 O O . GLY A 1 131 ? 4.477 -9.797 14.371 1.00 88.81 131 GLY A O 1
ATOM 1015 N N . LEU A 1 132 ? 3.697 -7.923 13.404 1.00 85.44 132 LEU A N 1
ATOM 1016 C CA . LEU A 1 132 ? 4.995 -7.285 13.245 1.00 85.44 132 LEU A CA 1
ATOM 1017 C C . LEU A 1 132 ? 5.336 -6.484 14.504 1.00 85.44 132 LEU A C 1
ATOM 1019 O O . LEU A 1 132 ? 4.579 -5.611 14.925 1.00 85.44 132 LEU A O 1
ATOM 1023 N N . LYS A 1 133 ? 6.470 -6.826 15.128 1.00 67.50 133 LYS A N 1
ATOM 1024 C CA . LYS A 1 133 ? 6.907 -6.250 16.411 1.00 67.50 133 LYS A CA 1
ATOM 1025 C C . LYS A 1 133 ? 7.679 -4.932 16.266 1.00 67.50 133 LYS A C 1
ATOM 1027 O O . LYS A 1 133 ? 7.629 -4.125 17.185 1.00 67.50 133 LYS A O 1
ATOM 1032 N N . ASP A 1 134 ? 8.306 -4.696 15.112 1.00 57.66 134 ASP A N 1
ATOM 1033 C CA . ASP A 1 134 ? 9.188 -3.547 14.855 1.00 57.66 134 ASP A CA 1
ATOM 1034 C C . ASP A 1 134 ? 8.727 -2.727 13.651 1.00 57.66 134 ASP A C 1
ATOM 1036 O O . ASP A 1 134 ? 9.359 -2.730 12.595 1.00 57.66 134 ASP A O 1
ATOM 1040 N N . GLN A 1 135 ? 7.615 -2.012 13.772 1.00 61.53 135 GLN A N 1
ATOM 1041 C CA . GLN A 1 135 ? 7.219 -1.104 12.701 1.00 61.53 135 GLN A CA 1
ATOM 1042 C C . GLN A 1 135 ? 7.383 0.337 13.114 1.00 61.53 135 GLN A C 1
ATOM 1044 O O . GLN A 1 135 ? 7.007 0.726 14.217 1.00 61.53 135 GLN A O 1
ATOM 1049 N N . GLN A 1 136 ? 7.951 1.111 12.189 1.00 79.00 136 GLN A N 1
ATOM 1050 C CA . GLN A 1 136 ? 8.115 2.558 12.241 1.00 79.00 136 GLN A CA 1
ATOM 1051 C C . GLN A 1 136 ? 6.737 3.239 12.239 1.00 79.00 136 GLN A C 1
ATOM 1053 O O . GLN A 1 136 ? 6.358 3.929 11.295 1.00 79.00 136 GLN A O 1
ATOM 1058 N N . ILE A 1 137 ? 5.959 2.999 13.292 1.00 88.12 137 ILE A N 1
ATOM 1059 C CA . ILE A 1 137 ? 4.689 3.641 13.564 1.00 88.12 137 ILE A CA 1
ATOM 1060 C C . ILE A 1 137 ? 5.032 4.950 14.258 1.00 88.12 137 ILE A C 1
ATOM 1062 O O . ILE A 1 137 ? 5.373 4.983 15.439 1.00 88.12 137 ILE A O 1
ATOM 1066 N N . THR A 1 138 ? 4.950 6.042 13.513 1.00 89.94 138 THR A N 1
ATOM 1067 C CA . THR A 1 138 ? 5.149 7.386 14.048 1.00 89.94 138 THR A CA 1
ATOM 1068 C C . THR A 1 138 ? 3.796 8.028 14.306 1.00 89.94 138 THR A C 1
ATOM 1070 O O . THR A 1 138 ? 2.898 7.966 13.466 1.00 89.94 138 THR A O 1
ATOM 1073 N N . LYS A 1 139 ? 3.652 8.671 15.464 1.00 89.75 139 LYS A N 1
ATOM 1074 C CA . LYS A 1 139 ? 2.457 9.424 15.857 1.00 89.75 139 LYS A CA 1
ATOM 1075 C C . LYS A 1 139 ? 2.855 10.864 16.144 1.00 89.75 139 LYS A C 1
ATOM 1077 O O . LYS A 1 139 ? 3.839 11.089 16.843 1.00 89.75 139 LYS A O 1
ATOM 1082 N N . ASN A 1 140 ? 2.100 11.831 15.633 1.00 86.38 140 ASN A N 1
ATOM 1083 C CA . ASN A 1 140 ? 2.372 13.259 15.855 1.00 86.38 140 ASN A CA 1
ATOM 1084 C C . ASN A 1 140 ? 1.185 14.031 16.465 1.00 86.38 140 ASN A C 1
ATOM 1086 O O . ASN A 1 140 ? 1.157 15.258 16.417 1.00 86.38 140 ASN A O 1
ATOM 1090 N N . GLY A 1 141 ? 0.179 13.325 16.990 1.00 85.69 141 GLY A N 1
ATOM 1091 C CA . GLY A 1 141 ? -1.050 13.910 17.538 1.00 85.69 141 GLY A CA 1
ATOM 1092 C C . GLY A 1 141 ? -2.103 14.265 16.484 1.00 85.69 141 GLY A C 1
ATOM 1093 O O . GLY A 1 141 ? -3.216 14.631 16.842 1.00 85.69 141 GLY A O 1
ATOM 1094 N N . LYS A 1 142 ? -1.776 14.150 15.191 1.00 86.06 142 LYS A N 1
ATOM 1095 C CA . LYS A 1 142 ? -2.696 14.399 14.067 1.00 86.06 142 LYS A CA 1
ATOM 1096 C C . LYS A 1 142 ? -2.806 13.204 13.128 1.00 86.06 142 LYS A C 1
ATOM 1098 O O . LYS A 1 142 ? -3.872 12.931 12.586 1.00 86.06 142 LYS A O 1
ATOM 1103 N N . THR A 1 143 ? -1.708 12.491 12.921 1.00 88.75 143 THR A N 1
ATOM 1104 C CA . THR A 1 143 ? -1.587 11.413 11.943 1.00 88.75 143 THR A CA 1
ATOM 1105 C C . THR A 1 143 ? -0.744 10.291 12.525 1.00 88.75 143 THR A C 1
ATOM 1107 O O . THR A 1 143 ? 0.291 10.534 13.150 1.00 88.75 143 THR A O 1
ATOM 1110 N N . ILE A 1 144 ? -1.189 9.063 12.285 1.00 91.75 144 ILE A N 1
ATOM 1111 C CA . ILE A 1 144 ? -0.402 7.852 12.471 1.00 91.75 144 ILE A CA 1
ATOM 1112 C C . ILE A 1 144 ? 0.176 7.486 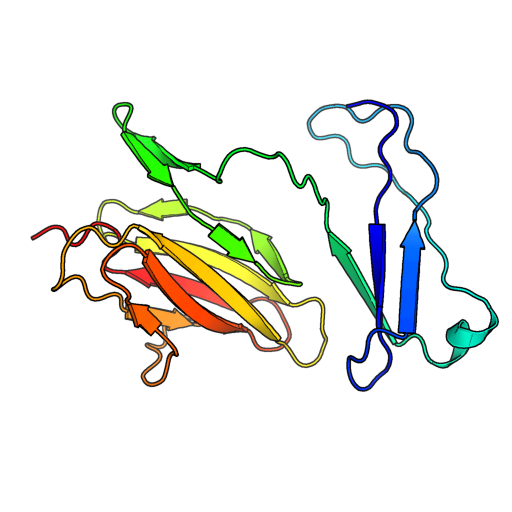11.108 1.00 91.75 144 ILE A C 1
ATOM 1114 O O . ILE A 1 144 ? -0.570 7.324 10.143 1.00 91.75 144 ILE A O 1
ATOM 1118 N N . VAL A 1 145 ? 1.499 7.389 11.028 1.00 92.12 145 VAL A N 1
ATOM 1119 C CA . VAL A 1 145 ? 2.241 6.976 9.833 1.00 92.12 145 VAL A CA 1
ATOM 1120 C C . VAL A 1 145 ? 2.877 5.631 10.128 1.00 92.12 145 VAL A C 1
ATOM 1122 O O . VAL A 1 145 ? 3.522 5.495 11.162 1.00 92.12 145 VAL A O 1
ATOM 1125 N N . THR A 1 146 ? 2.720 4.658 9.241 1.00 91.69 146 THR A N 1
ATOM 1126 C CA . THR A 1 146 ? 3.414 3.372 9.323 1.00 91.69 146 THR A CA 1
ATOM 1127 C C . THR A 1 146 ? 4.153 3.076 8.029 1.00 91.69 146 THR A C 1
ATOM 1129 O O . THR A 1 146 ? 3.609 3.282 6.945 1.00 91.69 146 THR A O 1
ATOM 1132 N N . ASN A 1 147 ? 5.377 2.570 8.163 1.00 92.19 147 ASN A N 1
ATOM 1133 C CA . ASN A 1 147 ? 6.178 2.057 7.061 1.00 92.19 147 ASN A CA 1
ATOM 1134 C C . ASN A 1 147 ? 6.227 0.532 7.170 1.00 92.19 147 ASN A C 1
ATOM 1136 O O . ASN A 1 147 ? 6.785 -0.015 8.124 1.00 92.19 147 ASN A O 1
ATOM 1140 N N . ILE A 1 148 ? 5.636 -0.143 6.189 1.00 92.75 148 ILE A N 1
ATOM 1141 C CA . ILE A 1 148 ? 5.493 -1.596 6.148 1.00 92.75 148 ILE A CA 1
ATOM 1142 C C . ILE A 1 148 ? 6.393 -2.109 5.031 1.00 92.75 148 ILE A C 1
ATOM 1144 O O . ILE A 1 148 ? 6.169 -1.789 3.867 1.00 92.75 148 ILE A O 1
ATOM 1148 N N . PHE A 1 149 ? 7.411 -2.896 5.369 1.00 93.06 149 PHE A N 1
ATOM 1149 C CA . PHE A 1 149 ? 8.188 -3.590 4.347 1.00 93.06 149 PHE A CA 1
ATOM 1150 C C . PHE A 1 149 ? 7.381 -4.767 3.796 1.00 93.06 149 PHE A C 1
ATOM 1152 O O . PHE A 1 149 ? 7.017 -5.672 4.547 1.00 93.06 149 PHE A O 1
ATOM 1159 N N . ILE A 1 150 ? 7.108 -4.734 2.495 1.00 93.88 150 ILE A N 1
ATOM 1160 C CA . ILE A 1 150 ? 6.468 -5.810 1.744 1.00 93.88 150 ILE A CA 1
ATOM 1161 C C . ILE A 1 150 ? 7.571 -6.597 1.029 1.00 93.88 150 ILE A C 1
ATOM 1163 O O . ILE A 1 150 ? 8.294 -5.994 0.229 1.00 93.88 150 ILE A O 1
ATOM 1167 N N . PRO A 1 151 ? 7.738 -7.901 1.318 1.00 94.19 151 PRO A N 1
ATOM 1168 C CA . PRO A 1 151 ? 8.688 -8.752 0.612 1.00 94.19 151 PRO A CA 1
ATOM 1169 C C . PRO A 1 151 ? 8.310 -8.936 -0.870 1.00 94.19 151 PRO A C 1
ATOM 1171 O O . PRO A 1 151 ? 7.259 -8.470 -1.310 1.00 94.19 151 PRO A O 1
ATOM 1174 N N . PRO A 1 152 ? 9.162 -9.608 -1.662 1.00 92.38 152 PRO A N 1
ATOM 1175 C CA . PRO A 1 152 ? 8.805 -10.010 -3.018 1.00 92.38 152 PRO A CA 1
ATOM 1176 C C . PRO A 1 152 ? 7.560 -10.905 -3.045 1.00 92.38 152 PRO A C 1
ATOM 1178 O O . PRO A 1 152 ? 7.440 -11.796 -2.204 1.00 92.38 152 PRO A O 1
ATOM 1181 N N . ASN A 1 153 ? 6.758 -10.774 -4.107 1.00 92.88 153 ASN A N 1
ATOM 1182 C CA . ASN A 1 153 ? 5.457 -11.422 -4.325 1.00 92.88 153 ASN A CA 1
ATOM 1183 C C . ASN A 1 153 ? 4.301 -10.775 -3.545 1.00 92.88 153 ASN A C 1
ATOM 1185 O O . ASN A 1 153 ? 4.442 -9.752 -2.878 1.00 92.88 153 ASN A O 1
ATOM 1189 N N . GLU A 1 154 ? 3.123 -11.375 -3.693 1.00 96.06 154 GLU A N 1
ATOM 1190 C CA . GLU A 1 154 ? 1.881 -10.897 -3.110 1.00 96.06 154 GLU A CA 1
ATOM 1191 C C . GLU A 1 154 ? 1.764 -11.295 -1.631 1.00 96.06 154 GLU A C 1
ATOM 1193 O O . GLU A 1 154 ? 1.891 -12.468 -1.278 1.00 96.06 154 GLU A O 1
ATOM 1198 N N . HIS A 1 155 ? 1.475 -10.312 -0.778 1.00 97.19 155 HIS A N 1
ATOM 1199 C CA . HIS A 1 155 ? 1.336 -10.476 0.665 1.00 97.19 155 HIS A CA 1
ATOM 1200 C C . HIS A 1 155 ? 0.065 -9.816 1.192 1.00 97.19 155 HIS A C 1
ATOM 1202 O O . HIS A 1 155 ? -0.386 -8.778 0.695 1.00 97.19 155 HIS A O 1
ATOM 1208 N N . THR A 1 156 ? -0.501 -10.394 2.250 1.00 97.25 156 THR A N 1
ATOM 1209 C CA . THR A 1 156 ? -1.666 -9.814 2.925 1.00 97.25 156 THR A CA 1
ATOM 1210 C C . THR A 1 156 ? -1.214 -8.900 4.051 1.00 97.25 156 THR A C 1
ATOM 1212 O O . THR A 1 156 ? -0.471 -9.312 4.940 1.00 97.25 156 THR A O 1
ATOM 1215 N N . VAL A 1 157 ? -1.723 -7.673 4.062 1.00 96.25 157 VAL A N 1
ATOM 1216 C CA . VAL A 1 157 ? -1.514 -6.709 5.139 1.00 96.25 157 VAL A CA 1
ATOM 1217 C C . VAL A 1 157 ? -2.825 -6.486 5.873 1.00 96.25 157 VAL A C 1
ATOM 1219 O O . VAL A 1 157 ? -3.856 -6.216 5.257 1.00 96.25 157 VAL A O 1
ATOM 1222 N N . ARG A 1 158 ? -2.777 -6.544 7.204 1.00 96.06 158 ARG A N 1
ATOM 1223 C CA . ARG A 1 158 ? -3.889 -6.156 8.076 1.00 96.06 158 ARG A CA 1
ATOM 1224 C C . ARG A 1 158 ? -3.405 -5.191 9.146 1.00 96.06 158 ARG A C 1
ATOM 1226 O O . ARG A 1 158 ? -2.392 -5.431 9.792 1.00 96.06 158 ARG A O 1
ATOM 1233 N N . ILE A 1 159 ? -4.148 -4.114 9.353 1.00 94.50 159 ILE A N 1
ATOM 1234 C CA . ILE A 1 159 ? -3.858 -3.066 10.333 1.00 94.50 159 ILE A CA 1
ATOM 1235 C C . ILE A 1 159 ? -5.083 -2.947 11.235 1.00 94.50 159 ILE A C 1
ATOM 1237 O O . ILE A 1 159 ? -6.145 -2.561 10.757 1.00 94.50 159 ILE A O 1
ATOM 1241 N N . SER A 1 160 ? -4.958 -3.290 12.515 1.00 94.31 160 SER A N 1
ATOM 1242 C CA . SER A 1 160 ? -6.043 -3.203 13.503 1.00 94.31 160 SER A CA 1
ATOM 1243 C C . SER A 1 160 ? -5.918 -1.967 14.393 1.00 94.31 160 SER A C 1
ATOM 1245 O O . SER A 1 160 ? -4.820 -1.432 14.549 1.00 94.31 160 SER A O 1
ATOM 1247 N N . GLY A 1 161 ? -7.022 -1.549 15.020 1.00 92.75 161 GLY A N 1
ATOM 1248 C CA . GLY A 1 161 ? -7.071 -0.376 15.909 1.00 92.75 161 GLY A CA 1
ATOM 1249 C C . GLY A 1 161 ? -7.282 0.943 15.157 1.00 92.75 161 GLY A C 1
ATOM 1250 O O . GLY A 1 161 ? -6.823 2.006 15.588 1.00 92.75 161 GLY A O 1
ATOM 1251 N N . ILE A 1 162 ? -7.934 0.872 13.994 1.00 93.25 162 ILE A N 1
ATOM 1252 C CA . ILE A 1 162 ? -8.103 1.993 13.063 1.00 93.25 162 ILE A CA 1
ATOM 1253 C C . ILE A 1 162 ? -8.958 3.108 13.659 1.00 93.25 162 ILE A C 1
ATOM 1255 O O . ILE A 1 162 ? -8.610 4.281 13.536 1.00 93.25 162 ILE A O 1
ATOM 1259 N N . LEU A 1 163 ? -10.065 2.754 14.310 1.00 90.44 163 LEU A N 1
ATOM 1260 C CA . LEU A 1 163 ? -10.947 3.710 14.973 1.00 90.44 163 LEU A CA 1
ATOM 1261 C C . LEU A 1 163 ? -10.784 3.696 16.493 1.00 90.44 163 LEU A C 1
ATOM 1263 O O . LEU A 1 163 ? -11.373 4.546 17.160 1.00 90.44 163 LEU A O 1
ATOM 1267 N N . ASN A 1 164 ? -9.976 2.770 17.025 1.00 78.94 164 ASN A N 1
ATOM 1268 C CA . ASN A 1 164 ? -9.691 2.628 18.452 1.00 78.94 164 ASN A CA 1
ATOM 1269 C C . ASN A 1 164 ? -10.984 2.536 19.275 1.00 78.94 164 ASN A C 1
ATOM 1271 O O . ASN A 1 164 ? -11.165 3.250 20.264 1.00 78.94 164 ASN A O 1
ATOM 1275 N N . ARG A 1 165 ? -11.928 1.724 18.786 1.00 69.38 165 ARG A N 1
ATOM 1276 C CA . ARG A 1 165 ? -13.220 1.522 19.441 1.00 69.38 165 ARG A CA 1
ATOM 1277 C C . ARG A 1 165 ? -13.023 0.610 20.649 1.00 69.38 165 ARG A C 1
ATOM 1279 O O . ARG A 1 165 ? -12.477 -0.480 20.500 1.00 69.38 165 ARG A O 1
ATOM 1286 N N . SER A 1 166 ? -13.443 1.102 21.811 1.00 51.81 166 SER A N 1
ATOM 1287 C CA . SER A 1 166 ? -13.563 0.350 23.062 1.00 51.81 166 SER A CA 1
ATOM 1288 C C . SER A 1 166 ? -14.606 -0.755 22.963 1.00 51.81 166 SER A C 1
ATOM 1290 O O . SER A 1 166 ? -15.636 -0.517 22.288 1.00 51.81 166 SER A O 1
#

Nearest PDB structures (foldseek):
  7u0v-assembly1_A  TM=3.873E-01  e=1.689E-02  Myxoma virus (strain Lausanne)
  7u0w-assembly2_B  TM=3.867E-01  e=5.634E-0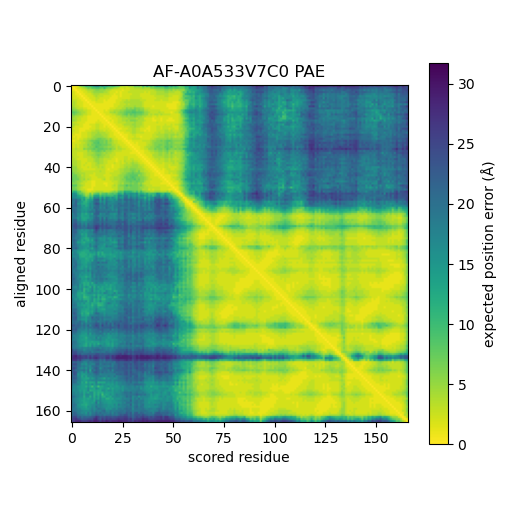2  Myxoma virus (strain Lausanne)
  5mqn-assembly1_A  TM=6.394E-01  e=2.203E+00  Bacteroides thetaiotaomicron
  5mwk-assembly1_A  TM=5.990E-01  e=3.350E+00  Bacteroides thetaiotaomicron
  7dd9-assembly1_A  TM=5.986E-01  e=6.618E+00  Schizosaccharomyces pombe 972h-